Protein AF-A0A9X2PIA7-F1 (afdb_monomer)

Structure (mmCIF, N/CA/C/O backbone):
data_AF-A0A9X2PIA7-F1
#
_entry.id   AF-A0A9X2PIA7-F1
#
loop_
_atom_site.group_PDB
_atom_site.id
_atom_site.type_symbol
_atom_site.label_atom_id
_atom_site.label_alt_id
_atom_site.label_comp_id
_atom_site.label_asym_id
_atom_site.label_entity_id
_atom_site.label_seq_id
_atom_site.pdbx_PDB_ins_code
_atom_site.Cartn_x
_atom_site.Cartn_y
_atom_site.Cartn_z
_atom_site.occupancy
_atom_site.B_iso_or_equiv
_atom_site.auth_seq_id
_atom_site.auth_comp_id
_atom_site.auth_asym_id
_atom_site.auth_atom_id
_atom_site.pdbx_PDB_model_num
ATOM 1 N N . MET A 1 1 ? -14.665 2.321 20.179 1.00 58.06 1 MET A N 1
ATOM 2 C CA . MET A 1 1 ? -14.092 2.406 18.822 1.00 58.06 1 MET A CA 1
ATOM 3 C C . MET A 1 1 ? -12.873 3.303 18.906 1.00 58.06 1 MET A C 1
ATOM 5 O O . MET A 1 1 ? -13.041 4.474 19.229 1.00 58.06 1 MET A O 1
ATOM 9 N N . LYS A 1 2 ? -11.663 2.750 18.766 1.00 70.00 2 LYS A N 1
ATOM 10 C CA . LYS A 1 2 ? -10.442 3.561 18.753 1.00 70.00 2 LYS A CA 1
ATOM 11 C C . LYS A 1 2 ? -10.342 4.203 17.372 1.00 70.00 2 LYS A C 1
ATOM 13 O O . LYS A 1 2 ? -10.360 3.501 16.369 1.00 70.00 2 LYS A O 1
ATOM 18 N N . VAL A 1 3 ? -10.329 5.528 17.337 1.00 78.19 3 VAL A N 1
ATOM 19 C CA . VAL A 1 3 ? -10.092 6.283 16.107 1.00 78.19 3 VAL A CA 1
ATOM 20 C C . VAL A 1 3 ? -8.601 6.563 16.067 1.00 78.19 3 VAL A C 1
ATOM 22 O O . VAL A 1 3 ? -8.074 7.178 16.992 1.00 78.19 3 VAL A O 1
ATOM 25 N N . ASP A 1 4 ? -7.934 6.055 15.038 1.00 86.88 4 ASP A N 1
ATOM 26 C CA . ASP A 1 4 ? -6.522 6.340 14.812 1.00 86.88 4 ASP A CA 1
ATOM 27 C C . ASP A 1 4 ? -6.363 7.819 14.440 1.00 86.88 4 ASP A C 1
ATOM 29 O O . ASP A 1 4 ? -7.213 8.406 13.758 1.00 86.88 4 ASP A O 1
ATOM 33 N N . THR A 1 5 ? -5.261 8.424 14.865 1.00 94.50 5 THR A N 1
ATOM 34 C CA . THR A 1 5 ? -4.841 9.708 14.300 1.00 94.50 5 THR A CA 1
ATOM 35 C C . THR A 1 5 ? -4.508 9.537 12.816 1.00 94.50 5 THR A C 1
ATOM 37 O O . THR A 1 5 ? -4.254 8.430 12.331 1.00 94.50 5 THR A O 1
ATOM 40 N N . ILE A 1 6 ? -4.499 10.646 12.073 1.00 95.31 6 ILE A N 1
ATOM 41 C CA . ILE A 1 6 ? -4.111 10.626 10.656 1.00 95.31 6 ILE A CA 1
ATOM 42 C C . ILE A 1 6 ? -2.700 10.044 10.513 1.00 95.31 6 ILE A C 1
ATOM 44 O O . ILE A 1 6 ? -2.500 9.159 9.686 1.00 95.31 6 ILE A O 1
ATOM 48 N N . ASP A 1 7 ? -1.762 10.465 11.361 1.00 97.06 7 ASP A N 1
ATOM 49 C CA . ASP A 1 7 ? -0.368 10.017 11.304 1.00 97.06 7 ASP A CA 1
ATOM 50 C C . ASP A 1 7 ? -0.228 8.518 11.601 1.00 97.06 7 ASP A C 1
ATOM 52 O O . ASP A 1 7 ? 0.432 7.805 10.848 1.00 97.06 7 ASP A O 1
ATOM 56 N N . GLU A 1 8 ? -0.913 7.999 12.629 1.00 95.94 8 GLU A N 1
ATOM 57 C CA . GLU A 1 8 ? -0.933 6.556 12.923 1.00 95.94 8 GLU A CA 1
ATOM 58 C C . GLU A 1 8 ? -1.491 5.748 11.746 1.00 95.94 8 GLU A C 1
ATOM 60 O O . GLU A 1 8 ? -0.973 4.681 11.404 1.00 95.94 8 GLU A O 1
ATOM 65 N N . ARG A 1 9 ? -2.545 6.255 11.097 1.00 96.94 9 ARG A N 1
ATOM 66 C CA . ARG A 1 9 ? -3.158 5.576 9.955 1.00 96.94 9 ARG A CA 1
ATOM 67 C C . ARG A 1 9 ? -2.276 5.636 8.708 1.00 96.94 9 ARG A C 1
ATOM 69 O O . ARG A 1 9 ? -2.226 4.648 7.977 1.00 96.94 9 ARG A O 1
ATOM 76 N N . LEU A 1 10 ? -1.577 6.744 8.467 1.00 97.44 10 LEU A N 1
ATOM 77 C CA . LEU A 1 10 ? -0.613 6.864 7.370 1.00 97.44 10 LEU A CA 1
ATOM 78 C C . LEU A 1 10 ? 0.600 5.956 7.584 1.00 97.44 10 LEU A C 1
ATOM 80 O O . LEU A 1 10 ? 1.022 5.288 6.643 1.00 97.44 10 LEU A O 1
ATOM 84 N N . ALA A 1 11 ? 1.105 5.865 8.816 1.00 97.19 11 ALA A N 1
ATOM 85 C CA . ALA A 1 11 ? 2.177 4.939 9.161 1.00 97.19 11 ALA A CA 1
ATOM 86 C C . ALA A 1 11 ? 1.753 3.482 8.919 1.00 97.19 11 ALA A C 1
ATOM 88 O O . ALA A 1 11 ? 2.479 2.726 8.278 1.00 97.19 11 ALA A O 1
ATOM 89 N N . LEU A 1 12 ? 0.546 3.098 9.354 1.00 97.25 12 LEU A N 1
ATOM 90 C CA . LEU A 1 12 ? 0.001 1.764 9.089 1.00 97.25 12 LEU A CA 1
ATOM 91 C C . LEU A 1 12 ? -0.121 1.484 7.586 1.00 97.25 12 LEU A C 1
ATOM 93 O O . LEU A 1 12 ? 0.257 0.410 7.131 1.00 97.25 12 LEU A O 1
ATOM 97 N N . PHE A 1 13 ? -0.620 2.451 6.814 1.00 97.69 13 PHE A N 1
ATOM 98 C CA . PHE A 1 13 ? -0.728 2.330 5.362 1.00 97.69 13 PHE A CA 1
ATOM 99 C C . PHE A 1 13 ? 0.639 2.116 4.694 1.00 97.69 13 PHE A C 1
ATOM 101 O O . PHE A 1 13 ? 0.753 1.240 3.841 1.00 97.69 13 PHE A O 1
ATOM 108 N N . GLY A 1 14 ? 1.671 2.855 5.117 1.00 96.81 14 GLY A N 1
ATOM 109 C CA . GLY A 1 14 ? 3.045 2.673 4.639 1.00 96.81 14 GLY A CA 1
ATOM 110 C C . GLY A 1 14 ? 3.579 1.267 4.915 1.00 96.81 14 GLY A C 1
ATOM 111 O O . GLY A 1 14 ? 4.038 0.594 3.999 1.00 96.81 14 GLY A O 1
ATOM 112 N N . ARG A 1 15 ? 3.399 0.761 6.140 1.00 97.00 15 ARG A N 1
ATOM 113 C CA . ARG A 1 15 ? 3.797 -0.613 6.501 1.00 97.00 15 ARG A CA 1
ATOM 114 C C . ARG A 1 15 ? 3.089 -1.672 5.659 1.00 97.00 15 ARG A C 1
ATOM 116 O O . ARG A 1 15 ? 3.697 -2.674 5.297 1.00 97.00 15 ARG A O 1
ATOM 123 N N . MET A 1 16 ? 1.818 -1.447 5.323 1.00 97.50 16 MET A N 1
ATOM 124 C CA . MET A 1 16 ? 1.096 -2.366 4.448 1.00 97.50 16 MET A CA 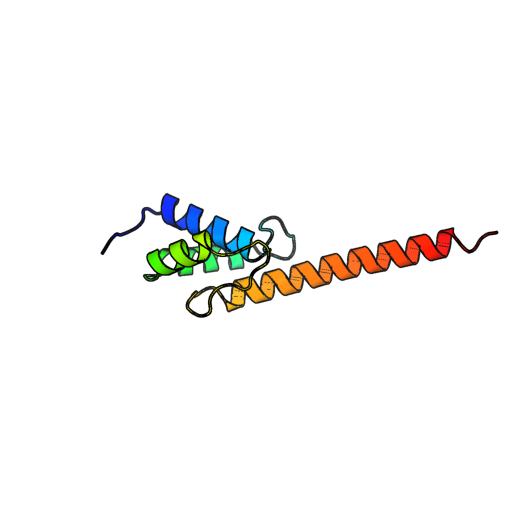1
ATOM 125 C C . MET A 1 16 ? 1.616 -2.356 3.007 1.00 97.50 16 MET A C 1
ATOM 127 O O . MET A 1 16 ? 1.579 -3.399 2.363 1.00 97.50 16 MET A O 1
ATOM 131 N N . LEU A 1 17 ? 2.079 -1.210 2.497 1.00 96.69 17 LEU A N 1
ATOM 132 C CA . LEU A 1 17 ? 2.719 -1.128 1.179 1.00 96.69 17 LEU A CA 1
ATOM 133 C C . LEU A 1 17 ? 4.050 -1.876 1.161 1.00 96.69 17 LEU A C 1
ATOM 135 O O . LEU A 1 17 ? 4.262 -2.692 0.270 1.00 96.69 17 LEU A O 1
ATOM 139 N N . GLU A 1 18 ? 4.887 -1.651 2.178 1.00 95.12 18 GLU A N 1
ATOM 140 C CA . GLU A 1 18 ? 6.165 -2.352 2.353 1.00 95.12 18 GLU A CA 1
ATOM 141 C C . GLU A 1 18 ? 5.962 -3.872 2.339 1.00 95.12 18 GLU A C 1
ATOM 143 O O . GLU A 1 18 ? 6.601 -4.588 1.573 1.00 95.12 18 GLU A O 1
ATOM 148 N N . GLN A 1 19 ? 5.016 -4.379 3.134 1.00 95.69 19 GLN A N 1
ATOM 149 C CA . GLN A 1 19 ? 4.728 -5.815 3.175 1.00 95.69 19 GLN A CA 1
ATOM 150 C C . GLN A 1 19 ? 4.110 -6.349 1.891 1.00 95.69 19 GLN A C 1
ATOM 152 O O . GLN A 1 19 ? 4.332 -7.509 1.568 1.00 95.69 19 GLN A O 1
AT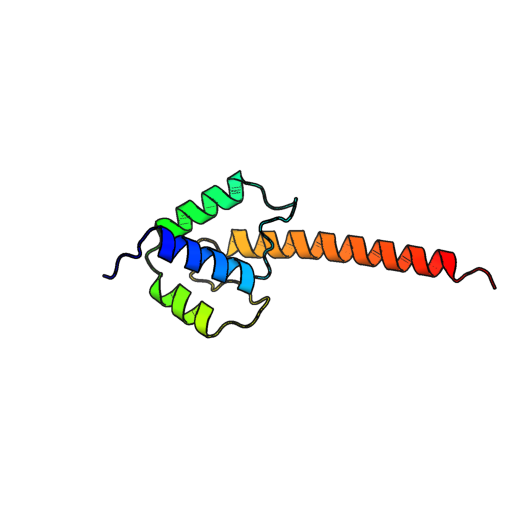OM 157 N N . ALA A 1 20 ? 3.376 -5.524 1.149 1.00 95.12 20 ALA A N 1
ATOM 158 C CA . ALA A 1 20 ? 2.850 -5.891 -0.158 1.00 95.12 20 ALA A CA 1
ATOM 159 C C . ALA A 1 20 ? 3.903 -5.855 -1.277 1.00 95.12 20 ALA A C 1
ATOM 161 O O . ALA A 1 20 ? 3.564 -6.165 -2.418 1.00 95.12 20 ALA A O 1
ATOM 162 N N . GLY A 1 21 ? 5.150 -5.475 -0.976 1.00 94.69 21 GLY A N 1
ATOM 163 C CA . GLY A 1 21 ? 6.203 -5.336 -1.980 1.00 94.69 21 GLY A CA 1
ATOM 164 C C . GLY A 1 21 ? 5.969 -4.165 -2.931 1.00 94.69 21 GLY A C 1
ATOM 165 O O 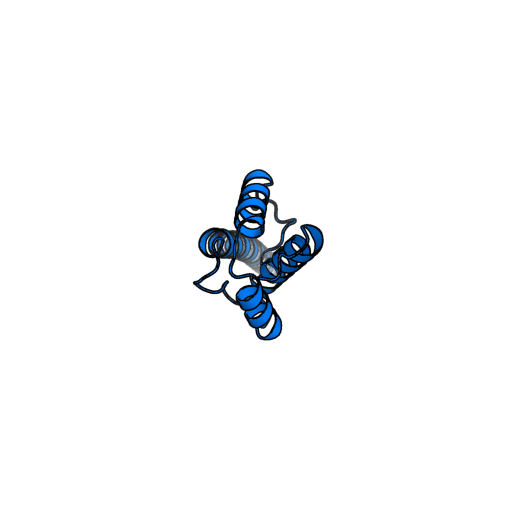. GLY A 1 21 ? 6.397 -4.211 -4.078 1.00 94.69 21 GLY A O 1
ATOM 166 N N . VAL A 1 22 ? 5.239 -3.136 -2.489 1.00 95.69 22 VAL A N 1
ATOM 167 C CA . VAL A 1 22 ? 4.971 -1.949 -3.302 1.00 95.69 22 VAL A CA 1
ATOM 168 C C . VAL A 1 22 ? 5.975 -0.859 -2.956 1.00 95.69 22 VAL A C 1
ATOM 170 O O . VAL A 1 22 ? 5.912 -0.264 -1.880 1.00 95.69 22 VAL A O 1
ATOM 173 N N . ASP A 1 23 ? 6.834 -0.534 -3.915 1.00 94.38 23 ASP A N 1
ATOM 174 C CA . ASP A 1 23 ? 7.693 0.644 -3.865 1.00 94.38 23 ASP A CA 1
ATOM 175 C C . ASP A 1 23 ? 6.891 1.909 -4.214 1.00 94.38 23 ASP A C 1
ATOM 177 O O . ASP A 1 23 ? 6.270 2.005 -5.281 1.00 94.38 23 ASP A O 1
ATOM 181 N N . VAL A 1 24 ? 6.887 2.883 -3.300 1.00 92.12 24 VAL A N 1
ATOM 182 C CA . VAL A 1 24 ? 6.181 4.161 -3.470 1.00 92.12 24 VAL A CA 1
ATOM 183 C C . VAL A 1 24 ? 6.901 5.129 -4.401 1.00 92.12 24 VAL A C 1
ATOM 185 O O . VAL A 1 24 ? 6.245 6.002 -4.972 1.00 92.12 24 VAL A O 1
ATOM 188 N N . ASP A 1 25 ? 8.210 4.955 -4.579 1.00 90.94 25 ASP A N 1
ATOM 189 C CA . ASP A 1 25 ? 9.037 5.777 -5.462 1.00 90.94 25 ASP A CA 1
ATOM 190 C C . ASP A 1 25 ? 9.081 5.213 -6.894 1.00 90.94 25 ASP A C 1
ATOM 192 O O . ASP A 1 25 ? 9.657 5.819 -7.803 1.00 90.94 25 ASP A O 1
ATOM 196 N N . SER A 1 26 ? 8.412 4.077 -7.127 1.00 90.69 26 SER A N 1
ATOM 197 C CA . SER A 1 26 ? 8.308 3.469 -8.447 1.00 90.69 26 SER A CA 1
ATOM 198 C C . SER A 1 26 ? 7.664 4.430 -9.456 1.00 90.69 26 SER A C 1
ATOM 200 O O . SER A 1 26 ? 6.560 4.933 -9.220 1.00 90.69 26 SER A O 1
A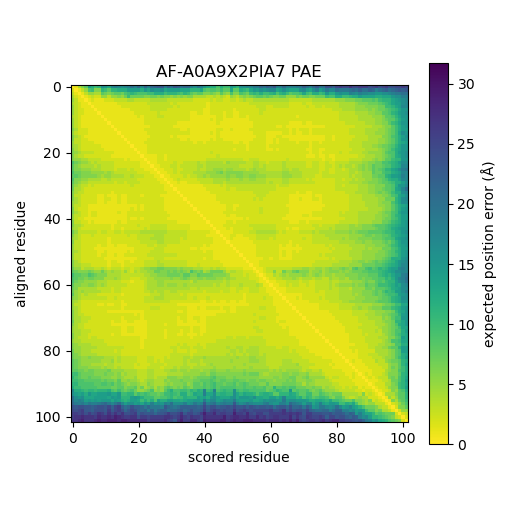TOM 202 N N . PRO A 1 27 ? 8.243 4.596 -10.662 1.00 88.50 27 PRO A N 1
ATOM 203 C CA . PRO A 1 27 ? 7.663 5.444 -11.706 1.00 88.50 27 PRO A CA 1
ATOM 204 C C . PRO A 1 27 ? 6.305 4.933 -12.216 1.00 88.50 27 PRO A C 1
ATOM 206 O O . PRO A 1 27 ? 5.575 5.660 -12.889 1.00 88.50 27 PRO A O 1
ATOM 209 N N . THR A 1 28 ? 5.944 3.683 -11.907 1.00 90.19 28 THR A N 1
ATOM 210 C CA . THR A 1 28 ? 4.638 3.102 -12.256 1.00 90.19 28 THR A CA 1
ATOM 211 C C . THR A 1 28 ? 3.524 3.501 -11.305 1.00 90.19 28 THR A C 1
ATOM 213 O O . THR A 1 28 ? 2.349 3.264 -11.606 1.00 90.19 28 THR A O 1
ATOM 216 N N . LEU A 1 29 ? 3.860 4.064 -10.145 1.00 94.06 29 LEU A N 1
ATOM 217 C CA . LEU A 1 29 ? 2.890 4.477 -9.153 1.00 94.06 29 LEU A CA 1
ATOM 218 C C . LEU A 1 29 ? 2.560 5.952 -9.353 1.00 94.06 29 LEU A C 1
ATOM 220 O O . LEU A 1 29 ? 3.359 6.842 -9.085 1.00 94.06 29 LEU A O 1
ATOM 224 N N . SER A 1 30 ? 1.346 6.235 -9.820 1.00 95.25 30 SER A N 1
ATOM 225 C CA . SER A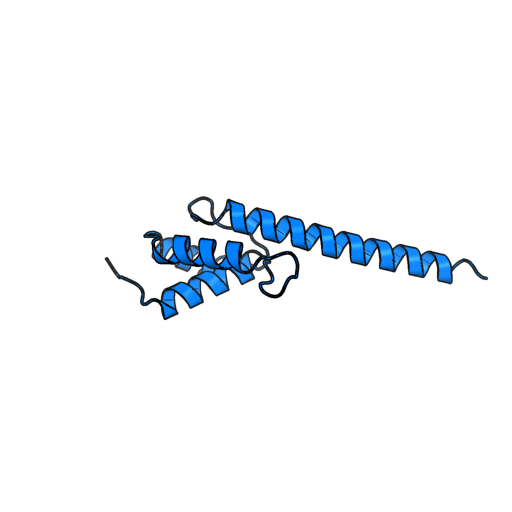 1 30 ? 0.940 7.630 -9.970 1.00 95.25 30 SER A CA 1
ATOM 226 C C . SER A 1 30 ? 0.580 8.254 -8.619 1.00 95.25 30 SER A C 1
ATOM 228 O O . SER A 1 30 ? -0.171 7.675 -7.828 1.00 95.25 30 SER A O 1
ATOM 230 N N . GLU A 1 31 ? 1.015 9.497 -8.394 1.00 95.25 31 GLU A N 1
ATOM 231 C CA . GLU A 1 31 ? 0.690 10.256 -7.176 1.00 95.25 31 GLU A CA 1
ATOM 232 C C . GLU A 1 31 ? -0.831 10.331 -6.935 1.00 95.25 31 GLU A C 1
ATOM 234 O O . GLU A 1 31 ? -1.321 10.237 -5.808 1.00 95.25 31 GLU A O 1
ATOM 239 N N . ARG A 1 32 ? -1.611 10.440 -8.018 1.00 96.62 32 ARG A N 1
ATOM 240 C CA . ARG A 1 32 ? -3.078 10.451 -7.970 1.00 96.62 32 ARG A CA 1
ATOM 241 C C . ARG A 1 32 ? -3.655 9.129 -7.455 1.00 96.62 32 ARG A C 1
ATOM 243 O O . ARG A 1 32 ? -4.583 9.154 -6.647 1.00 96.62 32 ARG A O 1
ATOM 250 N N . GLU A 1 33 ? -3.150 7.990 -7.927 1.00 96.06 33 GLU A N 1
ATOM 251 C CA . GLU A 1 33 ? -3.596 6.670 -7.464 1.00 96.06 33 GLU A CA 1
ATOM 252 C C . GLU A 1 33 ? -3.230 6.446 -5.992 1.00 96.06 33 GLU A C 1
ATOM 254 O O . GLU A 1 33 ? -4.084 5.995 -5.219 1.00 96.06 33 GLU A O 1
ATOM 259 N N . LEU A 1 34 ? -2.007 6.821 -5.602 1.00 97.12 34 LEU A N 1
ATOM 260 C CA . LEU A 1 34 ? -1.525 6.728 -4.225 1.00 97.12 34 LEU A CA 1
ATOM 261 C C . LEU A 1 34 ? -2.387 7.573 -3.281 1.00 97.12 34 LEU A C 1
ATOM 263 O O . LEU A 1 34 ? -2.926 7.062 -2.298 1.00 97.12 34 LEU A O 1
ATOM 267 N N . ARG A 1 35 ? -2.624 8.844 -3.626 1.00 97.50 35 ARG A N 1
ATOM 268 C CA . ARG A 1 35 ? -3.491 9.752 -2.860 1.00 97.50 35 ARG A CA 1
ATOM 269 C C . ARG A 1 35 ? -4.901 9.190 -2.685 1.00 97.50 35 ARG A C 1
ATOM 271 O O . ARG A 1 35 ? -5.457 9.250 -1.589 1.00 97.50 35 ARG A O 1
ATOM 278 N N . ALA A 1 36 ? -5.479 8.615 -3.739 1.00 98.19 36 ALA A N 1
ATOM 279 C CA . ALA A 1 36 ? -6.803 8.007 -3.664 1.00 98.19 36 ALA A CA 1
ATOM 280 C C . ALA A 1 36 ? -6.824 6.771 -2.740 1.00 98.19 36 ALA A C 1
ATOM 282 O O . ALA A 1 36 ? -7.801 6.555 -2.020 1.00 98.19 36 ALA A O 1
ATOM 283 N N . ALA A 1 37 ? -5.757 5.966 -2.729 1.00 98.12 37 ALA A N 1
ATOM 284 C CA . ALA A 1 37 ? -5.632 4.818 -1.829 1.00 98.12 37 ALA A CA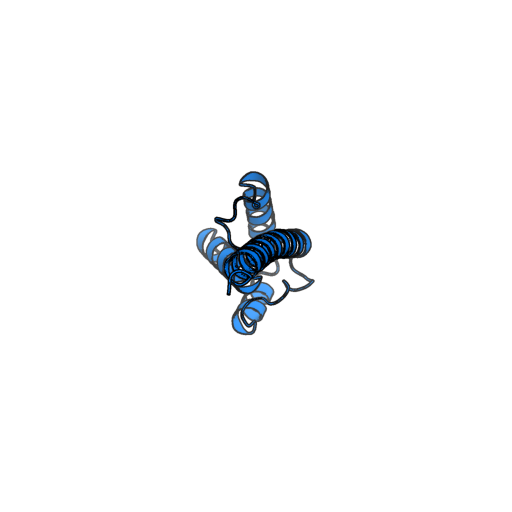 1
ATOM 285 C C . ALA A 1 37 ? -5.484 5.229 -0.366 1.00 98.12 37 ALA A C 1
ATOM 287 O O . ALA A 1 37 ? -6.170 4.669 0.495 1.00 98.12 37 ALA A O 1
ATOM 288 N N . VAL A 1 38 ? -4.677 6.258 -0.101 1.00 98.00 38 VAL A N 1
ATOM 289 C CA . VAL A 1 38 ? -4.549 6.873 1.223 1.00 98.00 38 VAL A CA 1
ATOM 290 C C . VAL A 1 38 ? -5.915 7.344 1.725 1.00 98.00 38 VAL A C 1
ATOM 292 O O . VAL A 1 38 ? -6.317 6.989 2.828 1.00 98.00 38 VAL A O 1
ATOM 295 N N . GLN A 1 39 ? -6.690 8.058 0.903 1.00 98.06 39 GLN A N 1
ATOM 296 C CA . GLN A 1 39 ? -8.034 8.516 1.280 1.00 98.06 39 GLN A CA 1
ATOM 297 C C . GLN A 1 39 ? -8.989 7.356 1.611 1.00 98.06 39 GLN A C 1
ATOM 299 O O . GLN A 1 39 ? -9.730 7.424 2.595 1.00 98.06 39 GLN A O 1
ATOM 304 N N . ARG A 1 40 ? -8.956 6.260 0.837 1.00 97.88 40 ARG A N 1
ATOM 305 C CA . ARG A 1 40 ? -9.742 5.050 1.146 1.00 97.88 40 ARG A CA 1
ATOM 306 C C . ARG A 1 40 ? -9.318 4.406 2.467 1.00 97.88 40 ARG A C 1
ATOM 308 O O . ARG A 1 40 ? -10.188 3.943 3.208 1.00 97.88 40 ARG A O 1
ATOM 315 N N . CYS A 1 41 ? -8.015 4.387 2.751 1.00 97.75 41 CYS A N 1
ATOM 316 C CA . CYS A 1 41 ? -7.448 3.841 3.982 1.00 97.75 41 CYS A CA 1
ATOM 317 C C . CYS A 1 41 ? -7.827 4.687 5.207 1.00 97.75 41 CYS A C 1
ATOM 319 O O . CYS A 1 41 ? -8.314 4.144 6.197 1.00 97.75 41 CYS A O 1
ATOM 321 N N . LEU A 1 42 ? -7.713 6.017 5.108 1.00 96.56 42 LEU A N 1
ATOM 322 C CA . LEU A 1 42 ? -8.094 6.961 6.165 1.00 96.56 42 LEU A CA 1
ATOM 323 C C . LEU A 1 42 ? -9.565 6.813 6.585 1.00 96.56 42 LEU A C 1
ATOM 325 O O . LEU A 1 42 ? -9.874 6.906 7.767 1.00 96.56 42 LEU A O 1
ATOM 329 N N . GLY A 1 43 ? -10.466 6.524 5.639 1.00 94.75 43 GLY A N 1
ATOM 330 C CA . GLY A 1 43 ? -11.883 6.270 5.931 1.00 94.75 43 GLY A CA 1
ATOM 331 C C . GLY A 1 43 ? -12.229 4.829 6.338 1.00 94.75 43 GLY A C 1
ATOM 332 O O . GLY A 1 43 ? -13.397 4.538 6.600 1.00 94.75 43 GLY A O 1
ATOM 333 N N . CYS A 1 44 ? -11.268 3.902 6.336 1.00 95.50 44 CYS A N 1
ATOM 334 C CA . CYS A 1 44 ? -11.510 2.493 6.646 1.00 95.50 44 CYS A CA 1
ATOM 335 C C . CYS A 1 44 ? -11.671 2.258 8.157 1.00 95.50 44 CYS A C 1
ATOM 337 O O . CYS A 1 44 ? -10.969 2.864 8.968 1.00 95.50 44 CYS A O 1
ATOM 339 N N . GLN A 1 45 ? -12.573 1.341 8.520 1.00 93.56 45 GLN A N 1
ATOM 340 C CA . GLN A 1 45 ? -12.842 0.967 9.914 1.00 93.56 45 GLN A CA 1
ATOM 341 C C . GLN A 1 45 ? -12.081 -0.291 10.367 1.00 93.56 45 GLN A C 1
ATOM 343 O O . GLN A 1 45 ? -12.016 -0.545 11.562 1.00 93.56 45 GLN A O 1
ATOM 348 N N . ALA A 1 46 ? -11.457 -1.034 9.446 1.00 94.88 46 ALA A N 1
ATOM 349 C CA . ALA A 1 46 ? -10.750 -2.291 9.726 1.00 94.88 46 ALA A CA 1
ATOM 350 C C . ALA A 1 46 ? -9.291 -2.080 10.199 1.00 94.88 46 ALA A C 1
ATOM 352 O O . ALA A 1 46 ? -8.355 -2.720 9.719 1.00 94.88 46 ALA A O 1
ATOM 353 N N . GLY A 1 47 ? -9.065 -1.076 11.054 1.00 94.62 47 GLY A N 1
ATOM 354 C CA . GLY A 1 47 ? -7.716 -0.660 11.452 1.00 94.62 47 GLY A CA 1
ATOM 355 C C . GLY A 1 47 ? -6.988 -1.670 12.338 1.00 94.62 47 GLY A C 1
ATOM 356 O O . GLY A 1 47 ? -5.773 -1.829 12.217 1.00 94.62 47 GLY A O 1
ATOM 357 N N . ASP A 1 48 ? -7.725 -2.352 13.214 1.00 95.25 48 ASP A N 1
ATOM 358 C CA . ASP A 1 48 ? -7.167 -3.371 14.105 1.00 95.25 48 ASP A CA 1
ATOM 359 C C . ASP A 1 48 ? -6.768 -4.626 13.320 1.00 95.25 48 ASP A C 1
ATOM 361 O O . ASP A 1 48 ? -5.698 -5.186 13.545 1.00 95.25 48 ASP A O 1
ATOM 365 N N . GLU A 1 49 ? -7.570 -5.007 12.330 1.00 96.38 49 GLU A N 1
ATOM 366 C CA . GLU A 1 49 ? -7.314 -6.119 11.420 1.00 96.38 49 GLU A CA 1
ATOM 367 C C . GLU A 1 49 ? -6.089 -5.846 10.542 1.00 96.38 49 GLU A C 1
ATOM 369 O O . GLU A 1 49 ? -5.241 -6.721 10.376 1.00 96.38 49 GLU A O 1
ATOM 374 N N . CYS A 1 50 ? -5.944 -4.615 10.032 1.00 96.38 50 CYS A N 1
ATOM 375 C CA . CYS A 1 50 ? -4.727 -4.185 9.340 1.00 96.38 50 CYS A CA 1
ATOM 376 C C . CYS A 1 50 ? -3.491 -4.343 10.238 1.00 96.38 50 CYS A C 1
ATOM 378 O O . CYS A 1 50 ? -2.482 -4.871 9.786 1.00 96.38 50 CYS A O 1
ATOM 380 N N . ARG A 1 51 ? -3.555 -3.914 11.507 1.00 96.06 51 ARG A N 1
ATOM 381 C CA . ARG A 1 51 ? -2.433 -4.049 12.455 1.00 96.06 51 ARG A CA 1
ATOM 382 C C . ARG A 1 51 ? -2.079 -5.503 12.743 1.00 96.06 51 ARG A C 1
ATOM 384 O O . ARG A 1 51 ? -0.897 -5.825 12.781 1.00 96.06 51 ARG A O 1
ATOM 391 N N . ALA A 1 52 ? -3.084 -6.351 12.949 1.00 96.12 52 ALA A N 1
ATOM 392 C CA . ALA A 1 52 ? -2.878 -7.777 13.176 1.00 96.12 52 ALA A CA 1
ATOM 393 C C . ALA A 1 52 ? -2.186 -8.426 11.971 1.00 96.12 52 ALA A C 1
ATOM 395 O O . ALA A 1 52 ? -1.164 -9.084 12.134 1.00 96.12 52 ALA A O 1
ATOM 396 N N . TRP A 1 53 ? -2.666 -8.137 10.758 1.00 96.38 53 TRP A N 1
ATOM 397 C CA . TRP A 1 53 ? -2.026 -8.612 9.535 1.00 96.38 53 TRP A CA 1
ATOM 398 C C . TRP A 1 53 ? -0.584 -8.105 9.411 1.00 96.38 53 TRP A C 1
ATOM 400 O O . TRP A 1 53 ? 0.313 -8.903 9.163 1.00 96.38 53 TRP A O 1
ATOM 410 N N . VAL A 1 54 ? -0.331 -6.815 9.670 1.00 95.81 54 VAL A N 1
ATOM 411 C CA . VAL A 1 54 ? 1.032 -6.261 9.611 1.00 95.81 54 VAL A CA 1
ATOM 412 C C . VAL A 1 54 ? 1.965 -6.905 10.640 1.00 95.81 54 VAL A C 1
ATOM 414 O O . VAL A 1 54 ? 3.152 -7.061 10.376 1.00 95.81 54 VAL A O 1
ATOM 417 N N . ALA A 1 55 ? 1.470 -7.290 11.814 1.00 95.38 55 ALA A N 1
ATOM 418 C CA . ALA A 1 55 ? 2.297 -7.941 12.827 1.00 95.38 55 ALA A CA 1
ATOM 419 C C . ALA A 1 55 ? 2.743 -9.361 12.427 1.00 95.38 55 ALA A C 1
ATOM 421 O O . ALA A 1 55 ? 3.768 -9.833 12.916 1.00 95.38 55 ALA A O 1
ATOM 422 N N . GLU A 1 56 ? 1.984 -10.029 11.557 1.00 92.81 56 GLU A N 1
ATOM 423 C CA . GLU A 1 56 ? 2.190 -11.431 11.173 1.00 92.81 56 GLU A CA 1
ATOM 424 C C . GLU A 1 56 ? 2.778 -11.597 9.765 1.00 92.81 56 GLU A C 1
ATOM 426 O O . GLU A 1 56 ? 3.418 -12.610 9.479 1.00 92.81 56 GLU A O 1
ATOM 431 N N . ALA A 1 57 ? 2.560 -10.627 8.876 1.00 87.75 57 ALA A N 1
ATOM 432 C CA . ALA A 1 57 ? 2.952 -10.728 7.479 1.00 87.75 57 ALA A CA 1
ATOM 433 C C . ALA A 1 57 ? 4.477 -10.647 7.295 1.00 87.75 57 ALA A C 1
ATOM 435 O O . ALA A 1 57 ? 5.153 -9.752 7.812 1.00 87.75 57 ALA A O 1
ATOM 436 N N . SER A 1 58 ? 5.010 -11.575 6.497 1.00 88.81 58 SER A N 1
ATOM 437 C CA . SER A 1 58 ? 6.360 -11.470 5.948 1.00 88.81 58 SER A CA 1
ATOM 438 C C . SER A 1 58 ? 6.408 -10.438 4.816 1.00 88.81 58 SER A C 1
ATOM 440 O O . SER A 1 58 ? 5.377 -9.946 4.357 1.00 88.81 58 SER A O 1
ATOM 442 N N . GLU A 1 59 ? 7.607 -10.138 4.328 1.00 88.62 59 GLU A N 1
ATOM 443 C CA . GLU A 1 59 ? 7.783 -9.318 3.126 1.00 88.62 59 GLU A CA 1
ATOM 444 C C . GLU A 1 59 ? 7.118 -9.966 1.899 1.00 88.62 59 GLU A C 1
ATOM 446 O O . GLU A 1 59 ? 7.004 -11.197 1.814 1.00 88.62 59 GLU A O 1
ATOM 451 N N . ASN A 1 60 ? 6.688 -9.117 0.962 1.00 89.12 60 ASN A N 1
ATOM 452 C CA . ASN A 1 60 ? 6.060 -9.468 -0.317 1.00 89.12 60 ASN A CA 1
ATOM 453 C C . ASN A 1 60 ? 4.826 -10.381 -0.200 1.00 89.12 60 ASN A C 1
ATOM 455 O O . ASN A 1 60 ? 4.600 -11.258 -1.036 1.00 89.12 60 ASN A O 1
ATOM 459 N N . GLN A 1 61 ? 4.018 -10.191 0.843 1.00 91.88 61 GLN A N 1
ATOM 460 C CA . GLN A 1 61 ? 2.748 -10.888 1.011 1.00 91.88 61 GLN A CA 1
ATOM 461 C C . GLN A 1 61 ? 1.607 -10.132 0.333 1.00 91.88 61 GLN A C 1
ATOM 463 O O . GLN A 1 61 ? 1.508 -8.911 0.467 1.00 91.88 61 GLN A O 1
ATOM 468 N N . PRO A 1 62 ? 0.684 -10.836 -0.343 1.00 89.69 62 PRO A N 1
ATOM 469 C CA . PRO A 1 62 ? -0.478 -10.186 -0.914 1.00 89.69 62 PRO A CA 1
ATOM 470 C C . PRO A 1 62 ? -1.285 -9.480 0.190 1.00 89.69 62 PRO A C 1
ATOM 472 O O . PRO A 1 62 ? -1.421 -10.012 1.300 1.00 89.69 62 PRO A O 1
ATOM 475 N N . PRO A 1 63 ? -1.857 -8.298 -0.098 1.00 91.69 63 PRO A N 1
ATOM 476 C CA . PRO A 1 63 ? -2.681 -7.584 0.865 1.00 91.69 63 PRO A CA 1
ATOM 477 C C . PRO A 1 63 ? -3.874 -8.446 1.294 1.00 91.69 63 PRO A C 1
ATOM 479 O O . PRO A 1 63 ? -4.401 -9.226 0.493 1.00 91.69 63 PRO A O 1
ATOM 48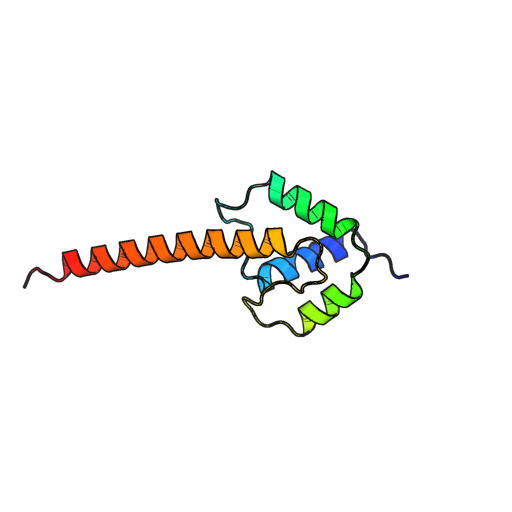2 N N . PRO A 1 64 ? -4.367 -8.289 2.531 1.00 94.88 64 PRO A N 1
ATOM 483 C CA . PRO A 1 64 ? -5.448 -9.126 3.013 1.00 94.88 64 PRO A CA 1
ATOM 484 C C . PRO A 1 64 ? -6.753 -8.783 2.285 1.00 94.88 64 PRO A C 1
ATOM 486 O O . PRO A 1 64 ? -7.038 -7.616 2.015 1.00 94.88 64 PRO A O 1
ATOM 489 N N . GLY A 1 65 ? -7.591 -9.791 2.026 1.00 96.50 65 GLY A N 1
ATOM 490 C CA . GLY A 1 65 ? -8.814 -9.634 1.225 1.00 96.50 65 GLY A CA 1
ATOM 491 C C . GLY A 1 65 ? -9.857 -8.657 1.790 1.00 96.50 65 GLY A C 1
ATOM 492 O O . GLY A 1 65 ? -10.717 -8.192 1.050 1.00 96.50 65 GLY A O 1
ATOM 493 N N . PHE A 1 66 ? -9.788 -8.301 3.078 1.00 96.00 66 PHE A N 1
ATOM 494 C CA . PHE A 1 66 ? -10.658 -7.273 3.670 1.00 96.00 66 PHE A CA 1
ATOM 495 C C . PHE A 1 66 ? -10.191 -5.836 3.366 1.00 96.00 66 PHE A C 1
ATOM 497 O O . PHE A 1 66 ? -10.928 -4.874 3.606 1.00 96.00 66 PHE A O 1
ATOM 504 N N . CYS A 1 67 ? -8.954 -5.656 2.893 1.00 97.69 67 CYS A N 1
ATOM 505 C CA . CYS A 1 67 ? -8.376 -4.344 2.647 1.00 97.69 67 CYS A CA 1
ATOM 506 C C . CYS A 1 67 ? -9.095 -3.653 1.484 1.00 97.69 67 CYS A C 1
ATOM 508 O O . CYS A 1 67 ? -9.103 -4.141 0.360 1.00 97.69 67 CYS A O 1
ATOM 510 N N . ARG A 1 68 ? -9.595 -2.430 1.704 1.00 97.44 68 ARG A N 1
ATOM 511 C CA . ARG A 1 68 ? -10.207 -1.592 0.647 1.00 97.44 68 ARG A CA 1
ATOM 512 C C . ARG A 1 68 ? -9.244 -1.185 -0.479 1.00 97.44 68 ARG A C 1
ATOM 514 O O . ARG A 1 68 ? -9.659 -0.513 -1.422 1.00 97.44 68 ARG A O 1
ATOM 521 N N . ASN A 1 69 ? -7.958 -1.486 -0.323 1.00 98.00 69 ASN A N 1
ATOM 522 C CA . ASN A 1 69 ? -6.907 -1.227 -1.297 1.00 98.00 69 ASN A CA 1
ATOM 523 C C . ASN A 1 69 ? -6.251 -2.520 -1.809 1.00 98.00 69 ASN A C 1
ATOM 525 O O . ASN A 1 69 ? -5.176 -2.426 -2.396 1.00 98.00 69 ASN A O 1
ATOM 529 N N . VAL A 1 70 ? -6.875 -3.691 -1.629 1.00 97.62 70 VAL A N 1
ATOM 530 C CA . VAL A 1 70 ? -6.312 -4.967 -2.097 1.00 97.62 70 VAL A CA 1
ATOM 531 C C . VAL A 1 70 ? -6.033 -4.954 -3.602 1.00 97.62 70 VAL A C 1
ATOM 533 O O . VAL A 1 70 ? -4.909 -5.240 -4.005 1.00 97.62 70 VAL A O 1
ATOM 536 N N . GLU A 1 71 ? -6.980 -4.512 -4.435 1.00 96.75 71 GLU A N 1
ATOM 537 C CA . GLU A 1 71 ? -6.774 -4.459 -5.886 1.00 96.75 71 GLU A CA 1
ATOM 538 C C . GLU A 1 71 ? -5.756 -3.390 -6.312 1.00 96.75 71 GLU A C 1
ATOM 540 O O . GLU A 1 71 ? -4.901 -3.698 -7.143 1.00 96.75 71 GLU A O 1
ATOM 545 N N . PRO A 1 72 ? -5.779 -2.145 -5.778 1.00 96.88 72 PRO A N 1
ATOM 546 C CA . PRO A 1 72 ? -4.703 -1.192 -6.019 1.00 96.88 72 PRO A CA 1
ATOM 547 C C . PRO A 1 72 ? -3.314 -1.756 -5.717 1.00 96.88 72 PRO A C 1
ATOM 549 O O . PRO A 1 72 ? -2.446 -1.646 -6.573 1.00 96.88 72 PRO A O 1
ATOM 552 N N . PHE A 1 73 ? -3.121 -2.369 -4.547 1.00 96.75 73 PHE A N 1
ATOM 553 C CA . PHE A 1 73 ? -1.816 -2.877 -4.122 1.00 96.75 73 PHE A CA 1
ATOM 554 C C . PHE A 1 73 ? -1.354 -4.035 -5.007 1.00 96.75 73 PHE A C 1
ATOM 556 O O . PHE A 1 73 ? -0.235 -3.986 -5.507 1.00 96.75 73 PHE A O 1
ATOM 563 N N . ALA A 1 74 ? -2.226 -5.017 -5.266 1.00 94.94 74 ALA A N 1
ATOM 564 C CA . ALA A 1 74 ? -1.909 -6.151 -6.135 1.00 94.94 74 ALA A CA 1
ATOM 565 C C . ALA A 1 74 ? -1.471 -5.680 -7.528 1.00 94.94 74 ALA A C 1
ATOM 567 O O . ALA A 1 74 ? -0.399 -6.039 -8.004 1.00 94.94 74 ALA A O 1
ATOM 568 N N . ARG A 1 75 ? -2.237 -4.766 -8.131 1.00 95.56 75 ARG A N 1
ATOM 569 C CA . ARG A 1 75 ? -1.907 -4.196 -9.440 1.00 95.56 75 ARG A CA 1
ATOM 570 C C . ARG A 1 75 ? -0.582 -3.429 -9.436 1.00 95.56 75 ARG A C 1
ATOM 572 O O . ARG A 1 75 ? 0.094 -3.383 -10.456 1.00 95.56 75 ARG A O 1
ATOM 579 N N . TRP A 1 76 ? -0.234 -2.748 -8.346 1.00 96.75 76 TRP A N 1
ATOM 580 C CA . TRP A 1 76 ? 1.041 -2.031 -8.257 1.00 96.75 76 TRP A CA 1
ATOM 581 C C . TRP A 1 76 ? 2.217 -2.993 -8.158 1.00 96.75 76 TRP A C 1
ATOM 583 O O . TRP A 1 76 ? 3.165 -2.828 -8.918 1.00 96.75 76 TRP A O 1
ATOM 593 N N . ALA A 1 77 ? 2.112 -4.013 -7.305 1.00 93.62 77 ALA A N 1
ATOM 594 C CA . ALA A 1 77 ? 3.117 -5.063 -7.190 1.00 93.62 77 ALA A CA 1
ATOM 595 C C . ALA A 1 77 ? 3.326 -5.786 -8.533 1.00 93.62 77 ALA A C 1
ATOM 597 O O . ALA A 1 77 ? 4.461 -5.946 -8.968 1.00 93.62 77 ALA A O 1
ATOM 598 N N . GLU A 1 78 ? 2.245 -6.124 -9.245 1.00 93.31 78 GLU A N 1
ATOM 599 C CA . GLU A 1 78 ? 2.308 -6.723 -10.587 1.00 93.31 78 GLU A CA 1
ATOM 600 C C . GLU A 1 78 ? 3.062 -5.830 -11.585 1.00 93.31 78 GLU A C 1
ATOM 602 O O . GLU A 1 78 ? 4.022 -6.277 -12.206 1.00 93.31 78 GLU A O 1
ATOM 607 N N . ARG A 1 79 ? 2.701 -4.540 -11.689 1.00 95.19 79 ARG A N 1
ATOM 608 C CA . ARG A 1 79 ? 3.390 -3.602 -12.599 1.00 95.19 79 ARG A CA 1
ATOM 609 C C . ARG A 1 79 ? 4.875 -3.445 -12.277 1.00 95.19 79 ARG A C 1
ATOM 611 O O . ARG A 1 79 ? 5.673 -3.213 -13.181 1.00 95.19 79 ARG A O 1
ATOM 618 N N . GLN A 1 80 ? 5.232 -3.488 -10.997 1.00 93.50 80 GLN A N 1
ATOM 619 C CA . GLN A 1 80 ? 6.618 -3.354 -10.558 1.00 93.50 80 GLN A CA 1
ATOM 620 C C . GLN A 1 80 ? 7.418 -4.621 -10.864 1.00 93.50 80 GLN A C 1
ATOM 622 O O . GLN A 1 80 ? 8.511 -4.514 -11.419 1.00 93.50 80 GLN A O 1
ATOM 627 N N . ALA A 1 81 ? 6.837 -5.797 -10.617 1.00 91.94 81 ALA A N 1
ATOM 628 C CA . ALA A 1 81 ? 7.426 -7.079 -10.988 1.00 91.94 81 ALA A CA 1
ATOM 629 C C . ALA A 1 81 ? 7.644 -7.194 -12.507 1.00 91.94 81 ALA A C 1
ATOM 631 O O . ALA A 1 81 ? 8.697 -7.661 -12.935 1.00 91.94 81 ALA A O 1
ATOM 632 N N . ASP A 1 82 ? 6.704 -6.708 -13.325 1.00 93.69 82 ASP A N 1
ATOM 633 C CA . ASP A 1 82 ? 6.848 -6.685 -14.786 1.00 93.69 82 ASP A CA 1
ATOM 634 C C . ASP A 1 82 ? 8.066 -5.857 -15.235 1.00 93.69 82 ASP A C 1
ATOM 636 O O . ASP A 1 82 ? 8.809 -6.267 -16.129 1.00 93.69 82 ASP A O 1
ATOM 640 N N . ILE A 1 83 ? 8.300 -4.697 -14.607 1.00 91.88 83 ILE A N 1
ATOM 641 C CA . ILE A 1 83 ? 9.463 -3.848 -14.910 1.00 91.88 83 ILE A CA 1
ATOM 642 C C . ILE A 1 83 ? 10.761 -4.495 -14.449 1.00 91.88 83 ILE A C 1
ATOM 644 O O . ILE A 1 83 ? 11.744 -4.485 -15.193 1.00 91.88 83 ILE A O 1
ATOM 648 N N . GLU A 1 84 ? 10.784 -5.036 -13.233 1.00 91.19 84 GLU A N 1
ATOM 649 C CA . GLU A 1 84 ? 11.965 -5.713 -12.704 1.00 91.19 84 GLU A CA 1
ATOM 650 C C . GLU A 1 84 ? 12.345 -6.901 -13.594 1.00 91.19 84 GLU A C 1
ATOM 652 O O . GLU A 1 84 ? 13.503 -7.035 -13.994 1.00 91.19 84 GLU A O 1
ATOM 657 N N . PHE A 1 85 ? 11.357 -7.700 -14.000 1.00 92.50 85 PHE A N 1
ATOM 658 C CA . PHE A 1 85 ? 11.549 -8.811 -14.924 1.00 92.50 85 PHE A CA 1
ATOM 659 C C . PHE A 1 85 ? 12.090 -8.350 -16.283 1.00 92.50 85 PHE A C 1
ATOM 661 O O . PHE A 1 85 ? 13.050 -8.937 -16.786 1.00 92.50 85 PHE A O 1
ATOM 668 N N . ALA A 1 86 ? 11.524 -7.289 -16.868 1.00 92.25 86 ALA A N 1
ATOM 669 C CA . ALA A 1 86 ? 12.007 -6.736 -18.133 1.00 92.25 86 ALA A CA 1
ATOM 670 C C . ALA A 1 86 ? 13.470 -6.266 -18.029 1.00 92.25 86 ALA A C 1
ATOM 672 O O . ALA A 1 86 ? 14.297 -6.643 -18.858 1.00 92.25 86 ALA A O 1
ATOM 673 N N . SER A 1 87 ? 13.805 -5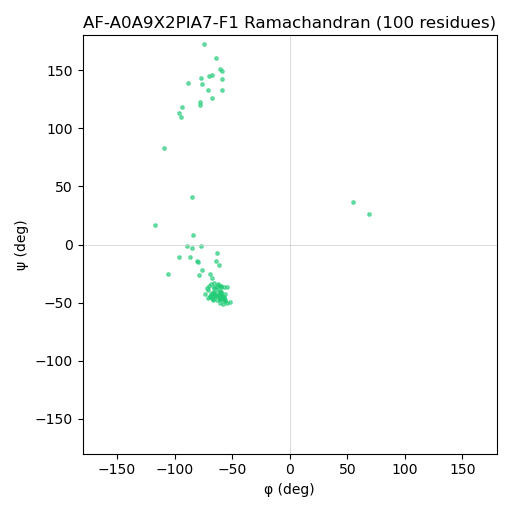.526 -16.967 1.00 90.38 87 SER A N 1
ATOM 674 C CA . SER A 1 87 ? 15.162 -5.036 -16.692 1.00 90.38 87 SER A CA 1
ATOM 675 C C . SER A 1 87 ? 16.175 -6.179 -16.543 1.00 90.38 87 SER A C 1
ATOM 677 O O . SER A 1 87 ? 17.245 -6.164 -17.157 1.00 90.38 87 SER A O 1
ATOM 679 N N . LEU A 1 88 ? 15.827 -7.219 -15.778 1.00 91.88 88 LEU A N 1
ATOM 680 C CA . LEU A 1 88 ? 16.677 -8.398 -15.602 1.00 91.88 88 LEU A CA 1
ATOM 681 C C . LEU A 1 88 ? 16.846 -9.182 -16.906 1.00 91.88 88 LEU A C 1
ATOM 683 O O . LEU A 1 88 ? 17.958 -9.602 -17.223 1.00 91.88 88 LEU A O 1
ATOM 687 N N . SER A 1 89 ? 15.773 -9.358 -17.681 1.00 92.94 89 SER A N 1
ATOM 688 C CA . SER A 1 89 ? 15.835 -10.032 -18.981 1.00 92.94 89 SER A CA 1
ATOM 689 C C . SER A 1 89 ? 16.775 -9.305 -19.944 1.00 92.94 89 SER A C 1
ATOM 691 O O . SER A 1 89 ? 17.587 -9.947 -20.609 1.00 92.94 89 SER A O 1
ATOM 693 N N . GLU A 1 90 ? 16.697 -7.975 -20.012 1.00 91.00 90 GLU A N 1
ATOM 694 C CA . GLU A 1 90 ? 17.598 -7.158 -20.831 1.00 91.00 90 GLU A CA 1
ATOM 695 C C . GLU A 1 90 ? 19.057 -7.288 -20.373 1.00 91.00 90 GLU A C 1
ATOM 697 O O . GLU A 1 90 ? 19.958 -7.467 -21.200 1.00 91.00 90 GLU A O 1
ATOM 702 N N . ALA A 1 91 ? 19.294 -7.259 -19.058 1.00 92.06 91 ALA A N 1
ATOM 703 C CA . ALA A 1 91 ? 20.624 -7.432 -18.487 1.00 92.06 91 ALA A CA 1
ATOM 704 C C . ALA A 1 91 ? 21.228 -8.802 -18.840 1.00 92.06 91 ALA A C 1
ATOM 706 O O . ALA A 1 91 ? 22.391 -8.872 -19.239 1.00 92.06 91 ALA A O 1
ATOM 707 N N . VAL A 1 92 ? 20.438 -9.878 -18.758 1.00 91.44 92 VAL A N 1
ATOM 708 C CA . VAL A 1 92 ? 20.874 -11.232 -19.136 1.00 91.44 92 VAL A CA 1
ATOM 709 C C . VAL A 1 92 ? 21.218 -11.305 -20.626 1.00 91.44 92 VAL A C 1
ATOM 711 O O . VAL A 1 92 ? 22.314 -11.748 -20.968 1.00 91.44 92 VAL A O 1
ATOM 714 N N . CYS A 1 93 ? 20.358 -10.795 -21.515 1.00 90.19 93 CYS A N 1
ATOM 715 C CA . CYS A 1 93 ? 20.644 -10.786 -22.955 1.00 90.19 93 CYS A CA 1
ATOM 716 C C . CYS A 1 93 ? 21.928 -10.009 -23.303 1.00 90.19 93 CYS A C 1
ATOM 718 O O . CYS A 1 93 ? 22.665 -10.397 -24.212 1.00 90.19 93 CYS A O 1
ATOM 720 N N . SER A 1 94 ? 22.212 -8.923 -22.579 1.00 85.12 94 SER A N 1
ATOM 721 C CA . SER A 1 94 ? 23.440 -8.137 -22.750 1.00 85.12 94 SER A CA 1
ATOM 722 C C . SER A 1 94 ? 24.700 -8.923 -22.355 1.00 85.12 94 SER A C 1
ATOM 724 O O . SER A 1 94 ? 25.725 -8.843 -23.037 1.00 85.12 94 SER A O 1
ATOM 726 N N . LEU A 1 95 ? 24.626 -9.740 -21.298 1.00 85.06 95 LEU A N 1
ATOM 727 C CA . LEU A 1 95 ? 25.735 -10.599 -20.866 1.00 85.06 95 LEU A CA 1
ATOM 728 C C . LEU A 1 95 ? 26.038 -11.711 -21.882 1.00 85.06 95 LEU A C 1
ATOM 730 O O . LEU A 1 95 ? 27.206 -11.938 -22.202 1.00 85.06 95 LEU A O 1
ATOM 734 N N . ASP A 1 96 ? 25.011 -12.353 -22.442 1.00 78.25 96 ASP A N 1
ATOM 735 C CA . ASP A 1 96 ? 25.182 -13.402 -23.459 1.00 78.25 96 ASP A CA 1
ATOM 736 C C . ASP A 1 96 ? 25.829 -12.862 -24.750 1.00 78.25 96 ASP A C 1
ATOM 738 O O . ASP A 1 96 ? 26.687 -13.513 -25.362 1.00 78.25 96 ASP A O 1
ATOM 742 N N . ALA A 1 97 ? 25.482 -11.630 -25.141 1.00 71.56 97 ALA A N 1
ATOM 743 C CA . ALA A 1 97 ? 26.099 -10.948 -26.278 1.00 71.56 97 ALA A CA 1
ATOM 744 C C . ALA A 1 97 ? 27.591 -10.638 -26.045 1.00 71.56 97 ALA A C 1
ATOM 746 O O . ALA A 1 97 ? 28.383 -10.689 -26.987 1.00 71.56 97 ALA A O 1
ATOM 747 N N . ALA A 1 98 ? 27.991 -10.360 -24.801 1.00 68.25 98 ALA A N 1
ATOM 748 C CA . ALA A 1 98 ? 29.386 -10.114 -24.435 1.00 68.25 98 ALA A CA 1
ATOM 749 C C . ALA A 1 98 ? 30.221 -11.407 -24.297 1.00 68.25 98 ALA A C 1
ATOM 751 O O . ALA A 1 98 ? 31.436 -11.368 -24.489 1.00 68.25 98 ALA A O 1
ATOM 752 N N . GLY A 1 99 ? 29.591 -12.549 -23.991 1.00 58.94 99 GLY A N 1
ATOM 753 C CA . GLY A 1 99 ? 30.255 -13.846 -23.786 1.00 58.94 99 GLY A CA 1
ATOM 754 C C . GLY A 1 99 ? 30.485 -14.690 -25.049 1.00 58.94 99 GLY A C 1
ATOM 755 O O . GLY A 1 99 ? 31.219 -15.672 -24.998 1.00 58.94 99 GLY A O 1
ATOM 756 N N . SER A 1 100 ? 29.900 -14.315 -26.190 1.00 58.72 100 SER A N 1
ATOM 757 C CA . SER A 1 100 ? 29.968 -15.086 -27.449 1.00 58.72 100 SER A CA 1
ATOM 758 C C . SER A 1 100 ? 31.228 -14.821 -28.298 1.00 58.72 100 SER A C 1
ATOM 760 O O . SER A 1 100 ? 31.318 -15.275 -29.438 1.00 58.72 100 SER A O 1
ATOM 762 N N . GLY A 1 101 ? 32.201 -14.073 -27.767 1.00 57.53 101 GLY A N 1
ATOM 763 C CA . GLY A 1 101 ? 33.501 -13.825 -28.392 1.00 57.53 101 GLY A CA 1
ATOM 764 C C . GLY A 1 101 ? 34.626 -14.549 -27.654 1.00 57.53 101 GLY A C 1
ATOM 765 O O . GLY A 1 101 ? 35.301 -13.952 -26.817 1.00 57.53 101 GLY A O 1
ATOM 766 N N . SER A 1 102 ? 34.835 -15.831 -27.942 1.00 47.31 102 SER A N 1
ATOM 767 C CA . SER A 1 102 ? 36.048 -16.586 -27.587 1.00 47.31 102 SER A CA 1
ATOM 768 C C . SER A 1 102 ? 36.370 -17.592 -28.679 1.00 47.31 102 SER A C 1
ATOM 770 O O . SER A 1 102 ? 35.419 -18.236 -29.173 1.00 47.31 102 SER A O 1
#

pLDDT: mean 91.44, std 9.77, range [47.31, 98.19]

InterPro domains:
  IPR045601 Domain of unknown function DUF6455 [PF20056] (4-78)

Sequence (102 aa):
MKVDTIDERLALFGRMLEQAGVDVDSPTLSERELRAAVQRCLGCQAGDECRAWVAEASENQPPPGFCRNVEPFARWAERQADIEFASLSEAVCSLDAAGSGS

Radius of gyration: 17.73 Å; Cα contacts (8 Å, |Δi|>4): 74; chains: 1; bounding box: 50×27×47 Å

Foldseek 3Di:
DDQDDLVRQVVLVVLLLQQLVADPPDPPDDPVLVVVLSVLSNPDPCSVVSVVCSVPGDHNDQHDPVRPCNVVSNVRNVVVVVVVVVVVVVVVVVVVVVPPPD

Secondary structu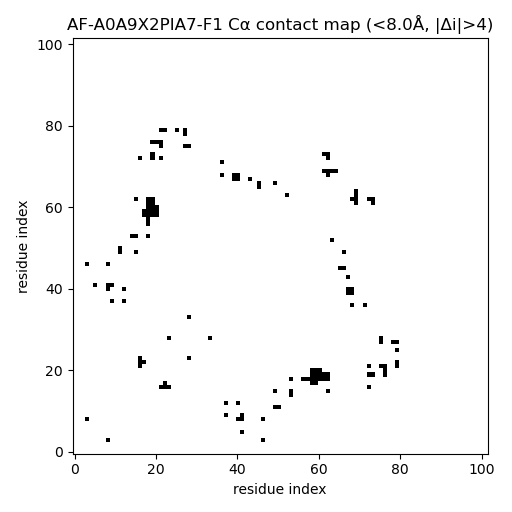re (DSSP, 8-state):
-PPPPHHHHHHHHHHHHHHTT--TT-TTS-HHHHHHHHHHHHT-S-HHHHHHHHHHPPTTPPPPTT-TTHHHHHHHHHHHHHHHHHHHHHHHHHHHHHHS--

Solvent-accessible surface area (backbone atoms only — not comparable to full-atom values): 6065 Å² total; per-residue (Å²): 133,90,78,72,52,71,66,59,46,50,51,52,51,51,54,51,32,53,27,33,50,38,64,81,84,38,90,85,53,49,72,69,60,51,52,52,45,51,55,54,54,71,73,50,85,64,56,68,59,51,50,54,48,61,76,69,57,56,78,62,36,79,62,56,88,86,46,97,47,29,67,63,49,53,53,47,25,51,58,50,51,54,51,52,51,51,54,51,52,53,53,52,56,52,50,54,67,68,66,73,77,125

Organism: NCBI:txid2972472

Mean predicted aligned error: 5.0 Å